Protein AF-A0A7C4UPN4-F1 (afdb_monomer)

Solvent-accessible surface area (backbone atoms only — not comparable to full-atom values): 6567 Å² total; per-residue (Å²): 131,56,75,66,59,54,50,53,56,52,52,52,53,50,51,54,52,50,52,52,51,52,50,51,55,51,48,71,75,67,68,79,83,62,76,71,56,51,55,42,49,48,18,38,51,30,34,71,74,70,61,38,79,21,65,47,81,93,46,97,47,81,75,67,90,52,65,70,61,49,60,62,45,39,68,56,36,69,73,64,76,40,77,76,59,47,58,5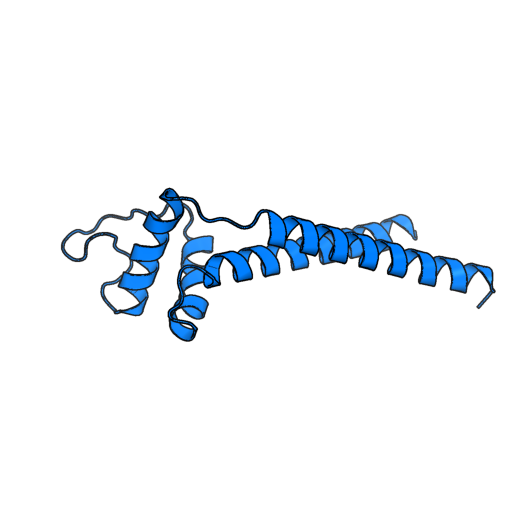5,53,50,52,51,51,53,52,50,52,51,50,51,52,50,52,53,51,50,55,54,67,74,72,111

Sequence (112 aa):
MSSDGMKIIILRWMVIFGVVIFFAVLFLRTAWLCDDAYITFRVVDNFVNGYGLRWNVAERVQAYTHPLWMFLHIPFYALTNEMFLTPIFISFGVSMITIILVLLFVAENTSQ

pLDDT: mean 93.95, std 6.65, range [55.94, 98.06]

Foldseek 3Di:
DDPVVVVVVVVLVVVLVVVLVVVVVVLVVPDDDDPLVVQLVCLLVCVLVPLHRDSDSVDDDHRDPDVVLSVVQNVVCNVPVDSGVSSSVVVSVVVSVVSSVVSVVVVVVVVD

Structure (mmCIF, N/CA/C/O backbone):
data_AF-A0A7C4UPN4-F1
#
_entry.id   AF-A0A7C4UPN4-F1
#
loop_
_atom_site.group_PDB
_atom_site.id
_atom_site.type_symbol
_atom_site.label_atom_id
_atom_site.label_alt_id
_atom_site.label_comp_id
_atom_site.label_asym_id
_atom_site.label_entity_id
_atom_site.label_seq_id
_atom_site.pdbx_PDB_ins_code
_atom_site.Cartn_x
_atom_site.Cartn_y
_atom_site.Cartn_z
_atom_site.occupancy
_atom_site.B_iso_or_equiv
_atom_site.auth_seq_id
_atom_site.auth_comp_id
_atom_site.auth_asym_id
_atom_site.auth_atom_id
_atom_site.pdbx_PDB_model_num
ATOM 1 N N . MET A 1 1 ? 22.017 14.459 -32.314 1.00 59.31 1 MET A N 1
ATOM 2 C CA . MET A 1 1 ? 21.553 13.133 -31.852 1.00 59.31 1 MET A CA 1
ATOM 3 C C . MET A 1 1 ? 21.312 12.286 -33.093 1.00 59.31 1 MET A C 1
ATOM 5 O O . MET A 1 1 ? 20.613 12.770 -33.976 1.00 59.31 1 MET A O 1
ATOM 9 N N . SER A 1 2 ? 21.960 11.123 -33.244 1.00 79.25 2 SER A N 1
ATOM 10 C CA . SER A 1 2 ? 21.749 10.291 -34.441 1.00 79.25 2 SER A CA 1
ATOM 11 C C . SER A 1 2 ? 20.294 9.806 -34.491 1.00 79.25 2 SER A C 1
ATOM 13 O O . SER A 1 2 ? 19.648 9.675 -33.447 1.00 79.25 2 SER A O 1
ATOM 15 N N . SER A 1 3 ? 19.773 9.543 -35.695 1.00 82.38 3 SER A N 1
ATOM 16 C CA . SER A 1 3 ? 18.425 8.979 -35.885 1.00 82.38 3 SER A CA 1
ATOM 17 C C . SER A 1 3 ? 18.207 7.728 -35.022 1.00 82.38 3 SER A C 1
ATOM 19 O O . SER A 1 3 ? 17.124 7.528 -34.477 1.00 82.38 3 SER A O 1
ATOM 21 N N . ASP A 1 4 ? 19.258 6.935 -34.820 1.00 83.19 4 ASP A N 1
ATOM 22 C CA . ASP A 1 4 ? 19.191 5.685 -34.066 1.00 83.19 4 ASP A CA 1
ATOM 23 C C . ASP A 1 4 ? 19.122 5.905 -32.551 1.00 83.19 4 ASP A C 1
ATOM 25 O O . ASP A 1 4 ? 18.364 5.217 -31.870 1.00 83.19 4 ASP A O 1
ATOM 29 N N . GLY A 1 5 ? 19.790 6.937 -32.024 1.00 85.12 5 GLY A N 1
ATOM 30 C CA . GLY A 1 5 ? 19.643 7.323 -30.617 1.00 85.12 5 GLY A CA 1
ATOM 31 C C . GLY A 1 5 ? 18.220 7.779 -30.278 1.00 85.12 5 GLY A C 1
ATOM 32 O O . GLY A 1 5 ? 17.696 7.450 -29.215 1.00 85.12 5 GLY A O 1
ATOM 33 N N . MET A 1 6 ? 17.558 8.491 -31.197 1.00 88.06 6 MET A N 1
ATOM 34 C CA . MET A 1 6 ? 16.161 8.909 -31.014 1.00 88.06 6 MET A CA 1
ATOM 35 C C . MET A 1 6 ? 15.210 7.701 -30.993 1.00 88.06 6 MET A C 1
ATOM 37 O O . MET A 1 6 ? 14.327 7.628 -30.139 1.00 88.06 6 MET A O 1
ATOM 41 N N . LYS A 1 7 ? 15.418 6.720 -31.882 1.00 89.25 7 LYS A N 1
ATOM 42 C CA . LYS A 1 7 ? 14.609 5.489 -31.930 1.00 89.25 7 LYS A CA 1
ATOM 43 C C . LYS A 1 7 ? 14.701 4.683 -30.632 1.00 89.25 7 LYS A C 1
ATOM 45 O O . LYS A 1 7 ? 13.677 4.203 -30.157 1.00 89.25 7 LYS A O 1
ATOM 50 N N . ILE A 1 8 ? 15.893 4.571 -30.040 1.00 88.31 8 ILE A N 1
ATOM 51 C CA . ILE A 1 8 ? 16.104 3.833 -28.783 1.00 88.31 8 ILE A CA 1
ATOM 52 C C . ILE A 1 8 ? 15.330 4.477 -27.626 1.00 88.31 8 ILE A C 1
ATOM 54 O O . ILE A 1 8 ? 14.660 3.776 -26.868 1.00 88.31 8 ILE A O 1
ATOM 58 N N . ILE A 1 9 ? 15.362 5.810 -27.506 1.00 90.62 9 ILE A N 1
ATOM 59 C CA . ILE A 1 9 ? 14.618 6.517 -26.452 1.00 90.62 9 ILE A CA 1
ATOM 60 C C . ILE A 1 9 ? 13.108 6.331 -26.624 1.00 90.62 9 ILE A C 1
ATOM 62 O O . ILE A 1 9 ? 12.415 6.049 -25.646 1.00 90.62 9 ILE A O 1
ATOM 66 N N . ILE A 1 10 ? 12.599 6.454 -27.851 1.00 92.19 10 ILE A N 1
ATOM 67 C CA . ILE A 1 10 ? 11.172 6.264 -28.140 1.00 92.19 10 ILE A CA 1
ATOM 68 C C . ILE A 1 10 ? 10.745 4.834 -27.791 1.00 92.19 10 ILE A C 1
ATOM 70 O O . ILE A 1 10 ? 9.776 4.650 -27.055 1.00 92.19 10 ILE A O 1
ATOM 74 N N . LEU A 1 11 ? 11.498 3.830 -28.248 1.00 92.19 11 LEU A N 1
ATOM 75 C CA . LEU A 1 11 ? 11.207 2.423 -27.973 1.00 92.19 11 LEU A CA 1
ATOM 76 C C . LEU A 1 11 ? 11.168 2.135 -26.466 1.00 92.19 11 LEU A C 1
ATOM 78 O O . LEU A 1 11 ? 10.260 1.457 -25.989 1.00 92.19 11 LEU A O 1
ATOM 82 N N . ARG A 1 12 ? 12.108 2.699 -25.700 1.00 91.88 12 ARG A N 1
ATOM 83 C CA . ARG A 1 12 ? 12.163 2.553 -24.241 1.00 91.88 12 ARG A CA 1
ATOM 84 C C . ARG A 1 12 ? 10.883 3.043 -23.566 1.00 91.88 12 ARG A C 1
ATOM 86 O O . ARG A 1 12 ? 10.292 2.321 -22.767 1.00 91.88 12 ARG A O 1
ATOM 93 N N . TRP A 1 13 ? 10.434 4.250 -23.902 1.00 94.00 13 TRP A N 1
ATOM 94 C CA . TRP A 1 13 ? 9.207 4.808 -23.332 1.00 94.00 13 TRP A CA 1
ATOM 95 C C . TRP A 1 13 ? 7.954 4.056 -23.782 1.00 94.00 13 TRP A C 1
ATOM 97 O O . TRP A 1 13 ? 7.041 3.882 -22.978 1.00 94.00 13 TRP A O 1
ATOM 107 N N . MET A 1 14 ? 7.928 3.543 -25.017 1.00 95.62 14 MET A N 1
ATOM 108 C CA . MET A 1 14 ? 6.837 2.686 -25.489 1.00 95.62 14 MET A CA 1
ATOM 109 C C . MET A 1 14 ? 6.718 1.401 -24.664 1.00 95.62 14 MET A C 1
AT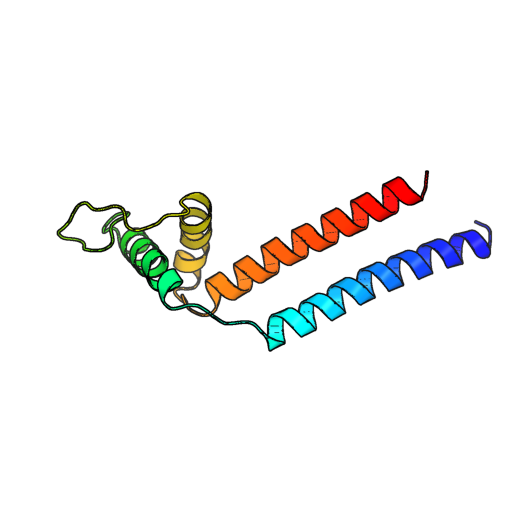OM 111 O O . MET A 1 14 ? 5.608 1.022 -24.297 1.00 95.62 14 MET A O 1
ATOM 115 N N . VAL A 1 15 ? 7.839 0.752 -24.331 1.00 94.19 15 VAL A N 1
ATOM 116 C CA . VAL A 1 15 ? 7.837 -0.457 -23.492 1.00 94.19 15 VAL A CA 1
ATOM 117 C C . VAL A 1 15 ? 7.347 -0.142 -22.080 1.00 94.19 15 VAL A C 1
ATOM 119 O O . VAL A 1 15 ? 6.452 -0.827 -21.588 1.00 94.19 15 VAL A O 1
ATOM 122 N N . ILE A 1 16 ? 7.873 0.914 -21.449 1.00 94.50 16 ILE A N 1
ATOM 123 C CA . ILE A 1 16 ? 7.448 1.329 -20.100 1.00 94.50 16 ILE A CA 1
ATOM 124 C C . ILE A 1 16 ? 5.940 1.596 -20.076 1.00 94.50 16 ILE A C 1
ATOM 126 O O . ILE A 1 16 ? 5.222 1.064 -19.230 1.00 94.50 16 ILE A O 1
ATOM 130 N N . PHE A 1 17 ? 5.449 2.377 -21.038 1.00 96.38 17 PHE A N 1
ATOM 131 C CA . PHE A 1 17 ? 4.032 2.701 -21.151 1.00 96.38 17 PHE A CA 1
ATOM 132 C C . PHE A 1 17 ? 3.169 1.456 -21.390 1.00 96.38 17 PHE A C 1
ATOM 134 O O . PHE A 1 17 ? 2.128 1.295 -20.753 1.00 96.38 17 PHE A O 1
ATOM 141 N N . GLY A 1 18 ? 3.625 0.544 -22.254 1.00 97.31 18 GLY A N 1
ATOM 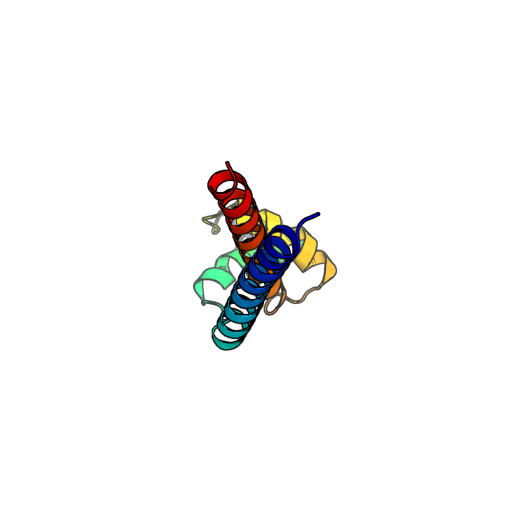142 C CA . GLY A 1 18 ? 2.949 -0.723 -22.521 1.00 97.31 18 GLY A CA 1
ATOM 143 C C . GLY A 1 18 ? 2.801 -1.590 -21.269 1.00 97.31 18 GLY A C 1
ATOM 144 O O . GLY A 1 18 ? 1.707 -2.079 -20.995 1.00 97.31 18 GLY A O 1
ATOM 145 N N . VAL A 1 19 ? 3.865 -1.729 -20.470 1.00 96.69 19 VAL A N 1
ATOM 146 C CA . VAL A 1 19 ? 3.835 -2.494 -19.210 1.00 96.69 19 VAL A CA 1
ATOM 147 C C . VAL A 1 19 ? 2.896 -1.849 -18.188 1.00 96.69 19 VAL A C 1
ATOM 149 O O . VAL A 1 19 ? 2.106 -2.553 -17.561 1.00 96.69 19 VAL A O 1
ATOM 152 N N . VAL A 1 20 ? 2.935 -0.520 -18.049 1.00 96.44 20 VAL A N 1
ATOM 153 C CA . VAL A 1 20 ? 2.062 0.226 -17.126 1.00 96.44 20 VAL A CA 1
ATOM 154 C C . VAL A 1 20 ? 0.585 0.043 -17.478 1.00 96.44 20 VAL A C 1
ATOM 156 O O . VAL A 1 20 ? -0.217 -0.278 -16.600 1.00 96.44 20 VAL A O 1
ATOM 159 N N . ILE A 1 21 ? 0.218 0.195 -18.755 1.00 97.69 21 ILE A N 1
ATOM 160 C CA . ILE A 1 21 ? -1.163 -0.026 -19.206 1.00 97.69 21 ILE A CA 1
ATOM 161 C C . ILE A 1 21 ? -1.580 -1.471 -18.970 1.00 97.69 21 ILE A C 1
ATOM 163 O O . ILE A 1 21 ? -2.669 -1.719 -18.454 1.00 97.69 21 ILE A O 1
ATOM 167 N N . PHE A 1 22 ? -0.726 -2.424 -19.343 1.00 97.88 22 PHE A N 1
ATOM 168 C CA . PHE A 1 22 ? -1.025 -3.839 -19.184 1.00 97.88 22 PHE A CA 1
ATOM 169 C C . PHE A 1 22 ? -1.295 -4.193 -17.718 1.00 97.88 22 PHE A C 1
ATOM 171 O O . PHE A 1 22 ? -2.324 -4.797 -17.414 1.00 97.88 22 PHE A O 1
ATOM 178 N N . PHE A 1 23 ? -0.431 -3.743 -16.802 1.00 97.69 23 PHE A N 1
ATOM 179 C CA . PHE A 1 23 ? -0.645 -3.911 -15.368 1.00 97.69 23 PHE A CA 1
ATOM 180 C C . PHE A 1 23 ? -1.951 -3.257 -14.905 1.00 97.69 23 PHE A C 1
ATOM 182 O O . PHE A 1 23 ? -2.721 -3.891 -14.186 1.00 97.69 23 PHE A O 1
ATOM 189 N N . ALA A 1 24 ? -2.237 -2.025 -15.337 1.00 97.38 24 ALA A N 1
ATOM 190 C CA . ALA A 1 24 ? -3.445 -1.323 -14.921 1.00 97.38 24 ALA A CA 1
ATOM 191 C C . ALA A 1 24 ? -4.727 -2.050 -15.344 1.00 97.38 24 ALA A C 1
ATOM 193 O O . ALA A 1 24 ? -5.642 -2.211 -14.536 1.00 97.38 24 ALA A O 1
ATOM 194 N N . VAL A 1 25 ? -4.776 -2.539 -16.585 1.00 98.06 25 VAL A N 1
ATOM 195 C CA . VAL A 1 25 ? -5.912 -3.317 -17.092 1.00 98.06 25 VAL A CA 1
ATOM 196 C C . VAL A 1 25 ? -6.073 -4.618 -16.311 1.00 98.06 25 VAL A C 1
ATOM 198 O O . VAL A 1 25 ? -7.190 -4.944 -15.912 1.00 98.06 25 VAL A O 1
ATOM 201 N N . LEU A 1 26 ? -4.981 -5.350 -16.069 1.00 98.00 26 LEU A N 1
ATOM 202 C CA . LEU A 1 26 ? -5.031 -6.587 -15.290 1.00 98.00 26 LEU A CA 1
ATOM 203 C C . LEU A 1 26 ? -5.538 -6.334 -13.872 1.00 98.00 26 LEU A C 1
ATOM 205 O O . LEU A 1 26 ? -6.511 -6.961 -13.462 1.00 98.00 26 LEU A O 1
ATOM 209 N N . PHE A 1 27 ? -4.934 -5.378 -13.164 1.00 97.81 27 PHE A N 1
ATOM 210 C CA . PHE A 1 27 ? -5.299 -5.045 -11.793 1.00 97.81 27 PHE A CA 1
ATOM 211 C C . PHE A 1 27 ? -6.785 -4.698 -11.680 1.00 97.81 27 PHE A C 1
ATOM 213 O O . PHE A 1 27 ? -7.488 -5.277 -10.859 1.00 97.81 27 PHE A O 1
ATOM 220 N N . LEU A 1 28 ? -7.290 -3.802 -12.536 1.00 95.19 28 LEU A N 1
ATOM 221 C CA . LEU A 1 28 ? -8.694 -3.379 -12.503 1.00 95.19 28 LEU A CA 1
ATOM 222 C C . LEU A 1 28 ? -9.670 -4.528 -12.788 1.00 95.19 28 LEU A C 1
ATOM 224 O O . LEU A 1 28 ? -10.787 -4.524 -12.280 1.00 95.19 28 LEU A O 1
ATOM 228 N N . ARG A 1 29 ? -9.265 -5.518 -13.591 1.00 97.19 29 ARG A N 1
ATOM 229 C CA . ARG A 1 29 ? -10.095 -6.685 -13.922 1.00 97.19 29 ARG A CA 1
ATOM 230 C C . ARG A 1 29 ? -10.106 -7.749 -12.831 1.00 97.19 29 ARG A C 1
ATOM 232 O O . ARG A 1 29 ? -11.028 -8.559 -12.815 1.00 97.19 29 ARG A O 1
ATOM 239 N N . THR A 1 30 ? -9.103 -7.761 -11.959 1.00 96.56 30 THR A N 1
ATOM 240 C CA . THR A 1 30 ? -8.934 -8.778 -10.913 1.00 96.56 30 THR A CA 1
ATOM 241 C C . THR A 1 30 ? -8.971 -8.198 -9.504 1.00 96.56 30 THR A C 1
ATOM 243 O O . THR A 1 30 ? -8.663 -8.911 -8.554 1.00 96.56 30 THR A O 1
ATOM 246 N N . ALA A 1 31 ? -9.298 -6.914 -9.347 1.00 95.94 31 ALA A N 1
ATOM 247 C CA . ALA A 1 31 ? -9.367 -6.264 -8.047 1.00 95.94 31 ALA A CA 1
ATOM 248 C C . ALA A 1 31 ? -10.515 -6.852 -7.218 1.00 95.94 31 ALA A C 1
ATOM 250 O O . ALA A 1 31 ? -11.669 -6.865 -7.645 1.00 95.94 31 ALA A O 1
ATOM 251 N N . TRP A 1 32 ? -10.187 -7.323 -6.020 1.00 95.69 32 TRP A N 1
ATOM 252 C CA . TRP A 1 32 ? -11.143 -7.834 -5.046 1.00 95.69 32 TRP A CA 1
ATOM 253 C C . TRP A 1 32 ? -10.587 -7.640 -3.632 1.00 95.69 32 TRP A C 1
ATOM 255 O O . TRP A 1 32 ? -9.403 -7.345 -3.456 1.00 95.69 32 TRP A O 1
ATOM 265 N N . LEU A 1 33 ? -11.447 -7.800 -2.629 1.00 96.12 33 LEU A N 1
ATOM 266 C CA . LEU A 1 33 ? -11.075 -7.758 -1.219 1.00 96.12 33 LEU A CA 1
ATOM 267 C C . LEU A 1 33 ? -11.435 -9.080 -0.556 1.00 96.12 33 LEU A C 1
ATOM 269 O O . LEU A 1 33 ? -12.532 -9.594 -0.763 1.00 96.12 33 LEU A O 1
ATOM 273 N N . CYS A 1 34 ? -10.514 -9.606 0.246 1.00 94.00 34 CYS A N 1
ATOM 274 C CA . CYS A 1 34 ? -10.757 -10.794 1.048 1.00 94.00 34 CYS A CA 1
ATOM 275 C C . CYS A 1 34 ? -11.457 -10.454 2.367 1.00 94.00 34 CYS A C 1
ATOM 277 O O . CYS A 1 34 ? -11.290 -9.361 2.911 1.00 94.00 34 CYS A O 1
ATOM 279 N N . ASP A 1 35 ? -12.182 -11.427 2.919 1.00 95.62 35 ASP A N 1
ATOM 280 C CA . ASP A 1 35 ? -12.888 -11.275 4.196 1.00 95.62 35 ASP A CA 1
ATOM 281 C C . ASP A 1 35 ? -11.930 -10.970 5.359 1.00 95.62 35 ASP A C 1
ATOM 283 O O . ASP A 1 35 ? -12.244 -10.165 6.232 1.00 95.62 35 ASP A O 1
ATOM 287 N N . ASP A 1 36 ? -10.724 -11.547 5.345 1.00 94.94 36 ASP A N 1
ATOM 288 C CA . ASP A 1 36 ? -9.695 -11.308 6.367 1.00 94.94 36 ASP A CA 1
ATOM 289 C C . ASP A 1 36 ? -9.258 -9.831 6.431 1.00 94.94 36 ASP A C 1
ATOM 291 O O . ASP A 1 36 ? -9.023 -9.287 7.511 1.00 94.94 36 ASP A O 1
ATOM 295 N N . ALA A 1 37 ? -9.256 -9.121 5.295 1.00 95.12 37 ALA A N 1
ATOM 296 C CA . ALA A 1 37 ? -8.920 -7.697 5.263 1.00 95.12 37 ALA A CA 1
ATOM 297 C C . ALA A 1 37 ? -9.895 -6.857 6.106 1.00 95.12 37 ALA A C 1
ATOM 299 O O . ALA A 1 37 ? -9.487 -5.871 6.733 1.00 95.12 37 ALA A O 1
ATOM 300 N N . TYR A 1 38 ? -11.159 -7.288 6.212 1.00 95.75 38 TYR A N 1
ATOM 301 C CA . TYR A 1 38 ? -12.155 -6.610 7.037 1.00 95.75 38 TYR A CA 1
ATOM 302 C C . TYR A 1 38 ? -11.814 -6.637 8.526 1.00 95.75 38 TYR A C 1
ATOM 304 O O . TYR A 1 38 ? -12.253 -5.736 9.248 1.00 95.75 38 TYR A O 1
ATOM 312 N N . ILE A 1 39 ? -10.967 -7.577 8.976 1.00 96.50 39 ILE A N 1
ATOM 313 C CA . ILE A 1 39 ? -10.433 -7.571 10.342 1.00 96.50 39 ILE A CA 1
ATOM 314 C C . ILE A 1 39 ? -9.678 -6.265 10.611 1.00 96.50 39 ILE A C 1
ATOM 316 O O . ILE A 1 39 ? -9.891 -5.564 11.600 1.00 96.50 39 ILE A O 1
ATOM 320 N N . THR A 1 40 ? -8.807 -5.887 9.685 1.00 96.75 40 THR A N 1
ATOM 321 C CA . THR A 1 40 ? -8.020 -4.662 9.829 1.00 96.75 40 THR A CA 1
ATOM 322 C C . THR A 1 40 ? -8.864 -3.422 9.581 1.00 96.75 40 THR A C 1
ATOM 324 O O . THR A 1 40 ? -8.713 -2.428 10.288 1.00 96.75 40 THR A O 1
ATOM 327 N N . PHE A 1 41 ? -9.797 -3.482 8.636 1.00 96.88 41 PHE A N 1
ATOM 328 C CA . PHE A 1 41 ? -10.662 -2.355 8.308 1.00 96.88 41 PHE A CA 1
ATOM 329 C C . PHE A 1 41 ? -11.519 -1.894 9.480 1.00 96.88 41 PHE A C 1
ATOM 331 O O . PHE A 1 41 ? -11.579 -0.699 9.749 1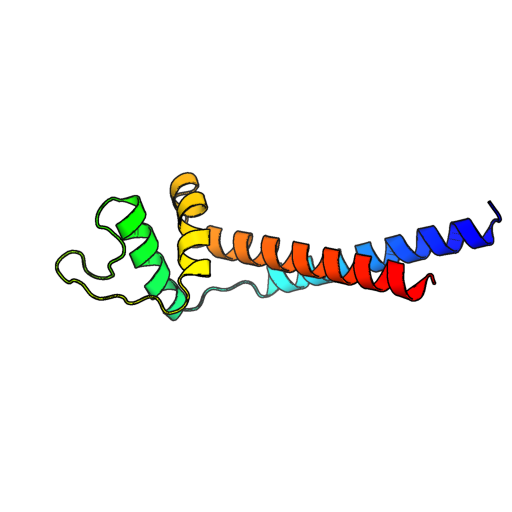.00 96.88 41 PHE A O 1
ATOM 338 N N . ARG A 1 42 ? -12.106 -2.808 10.256 1.00 96.56 42 ARG A N 1
ATOM 339 C CA . ARG A 1 42 ? -12.832 -2.408 11.471 1.00 96.56 42 ARG A CA 1
ATOM 340 C C . ARG A 1 42 ? -11.916 -1.752 12.502 1.00 96.56 42 ARG A C 1
ATOM 342 O O . ARG A 1 42 ? -12.348 -0.849 13.205 1.00 96.56 42 ARG A O 1
ATOM 349 N N . VAL A 1 43 ? -10.659 -2.194 12.620 1.00 97.56 43 VAL A N 1
ATOM 350 C CA . VAL A 1 43 ? -9.698 -1.544 13.526 1.00 97.56 43 VAL A CA 1
ATOM 351 C C . VAL A 1 43 ? -9.384 -0.126 13.048 1.00 97.56 43 VAL A C 1
ATOM 353 O O . VAL A 1 43 ? -9.324 0.788 13.868 1.00 97.56 43 VAL A O 1
ATOM 356 N N . VAL A 1 44 ? -9.217 0.064 11.737 1.00 97.81 44 VAL A N 1
ATOM 357 C CA . VAL A 1 44 ? -9.036 1.388 11.124 1.00 97.81 44 VAL A CA 1
ATOM 358 C C . VAL A 1 44 ? -10.259 2.270 11.379 1.00 97.81 44 VAL A C 1
ATOM 360 O O . VAL A 1 44 ? -10.101 3.407 11.814 1.00 97.81 44 VAL A O 1
ATOM 363 N N . ASP A 1 45 ? -11.466 1.738 11.192 1.00 97.38 45 ASP A N 1
ATOM 364 C CA . ASP A 1 45 ? -12.719 2.448 11.451 1.00 97.38 45 ASP A CA 1
ATOM 365 C C . ASP A 1 45 ? -12.869 2.846 12.924 1.00 97.38 45 ASP A C 1
ATOM 367 O O . ASP A 1 45 ? -13.117 4.010 13.243 1.00 97.38 45 ASP A O 1
ATOM 371 N N . ASN A 1 46 ? -12.599 1.918 13.842 1.00 97.12 46 ASN A N 1
ATOM 372 C CA . ASN A 1 46 ? -12.597 2.200 15.272 1.00 97.12 46 ASN A CA 1
ATOM 373 C C . ASN A 1 46 ? -11.578 3.283 15.640 1.00 97.12 46 ASN A C 1
ATOM 375 O O . ASN A 1 46 ? -11.863 4.143 16.473 1.00 97.12 46 ASN A O 1
ATOM 379 N N . PHE A 1 47 ? -10.393 3.260 15.029 1.00 97.50 47 PHE A N 1
ATOM 380 C CA . PHE A 1 47 ? -9.372 4.268 15.275 1.00 97.50 47 PHE A CA 1
ATOM 381 C C . PHE A 1 47 ? -9.805 5.651 14.791 1.00 97.50 47 PHE A C 1
ATOM 383 O O . PHE A 1 47 ? -9.700 6.610 15.554 1.00 97.50 47 PHE A O 1
ATOM 390 N N . VAL A 1 48 ? -10.330 5.747 13.566 1.00 97.81 48 VAL A N 1
ATOM 391 C CA . VAL A 1 48 ? -10.813 7.008 12.982 1.00 97.81 48 VAL A CA 1
ATOM 392 C C . VAL A 1 48 ? -11.969 7.599 13.796 1.00 97.81 48 VAL A C 1
ATOM 394 O O . VAL A 1 48 ? -12.007 8.810 13.997 1.00 97.81 48 VAL A O 1
ATOM 397 N N . ASN A 1 49 ? -12.842 6.761 14.363 1.00 96.75 49 ASN A N 1
ATOM 398 C CA . ASN A 1 49 ? -13.938 7.187 15.242 1.00 96.75 49 ASN A CA 1
ATOM 399 C C . ASN A 1 49 ? -13.527 7.412 16.717 1.00 96.75 49 ASN A C 1
ATOM 401 O O . ASN A 1 49 ? -14.374 7.698 17.562 1.00 96.75 49 ASN A O 1
ATOM 405 N N . GLY A 1 50 ? -12.238 7.294 17.059 1.00 96.38 50 GLY A N 1
ATOM 406 C CA . GLY A 1 50 ? -11.722 7.607 18.398 1.00 96.38 50 GLY A CA 1
ATOM 407 C C . GLY A 1 50 ? -11.808 6.477 19.433 1.00 96.38 50 GLY A C 1
ATOM 408 O O . GLY A 1 50 ? -11.490 6.689 20.603 1.00 96.38 50 GLY A O 1
ATOM 409 N N . TYR A 1 51 ? -12.166 5.255 19.033 1.00 96.38 51 TYR A N 1
ATOM 410 C CA . TYR A 1 51 ? -12.200 4.076 19.914 1.00 96.38 51 TYR A CA 1
ATOM 411 C C . TYR A 1 51 ? -10.827 3.399 20.095 1.00 96.38 51 TYR A C 1
ATOM 413 O O . TYR A 1 51 ? -10.663 2.494 20.923 1.00 96.38 51 TYR A O 1
ATOM 421 N N . GLY A 1 52 ? -9.818 3.869 19.357 1.00 95.44 52 GLY A N 1
ATOM 422 C CA . GLY A 1 52 ? -8.446 3.366 19.380 1.00 95.44 52 GLY A CA 1
ATOM 423 C C . GLY A 1 52 ? -8.229 2.138 18.489 1.00 95.44 52 GLY A C 1
ATOM 424 O O . GLY A 1 52 ? -9.138 1.654 17.823 1.00 95.44 52 GLY A O 1
ATOM 425 N N . LEU A 1 53 ? -6.994 1.624 18.480 1.00 96.12 53 LEU A N 1
ATOM 426 C CA . LEU A 1 53 ? -6.563 0.495 17.640 1.00 96.12 53 LEU A CA 1
ATOM 427 C C . LEU A 1 53 ? -7.046 -0.859 18.192 1.00 96.12 53 LEU A C 1
ATOM 429 O O . LEU A 1 53 ? -6.243 -1.686 18.624 1.00 96.12 53 LEU A O 1
ATOM 433 N N . ARG A 1 54 ? -8.364 -1.069 18.232 1.00 95.00 54 ARG A N 1
ATOM 434 C CA . ARG A 1 54 ? -9.005 -2.271 18.788 1.00 95.00 54 ARG A CA 1
ATOM 435 C C . ARG A 1 54 ? -10.042 -2.822 17.823 1.00 95.00 54 ARG A C 1
ATOM 437 O O . ARG A 1 54 ? -10.647 -2.070 17.068 1.00 95.00 54 ARG A O 1
ATOM 444 N N . TRP A 1 55 ? -10.273 -4.130 17.875 1.00 93.56 55 TRP A N 1
ATOM 445 C CA . TRP A 1 55 ? -11.343 -4.779 17.108 1.00 93.56 55 TRP A CA 1
ATOM 446 C C . TRP A 1 55 ? -12.719 -4.610 17.774 1.00 93.56 55 TRP A C 1
ATOM 448 O O . TRP A 1 55 ? -13.678 -4.143 17.152 1.00 93.56 55 TRP A O 1
ATOM 458 N N . ASN A 1 56 ? -12.791 -4.936 19.067 1.00 94.94 56 ASN A N 1
ATOM 459 C CA . ASN A 1 56 ? -13.949 -4.711 19.928 1.00 94.94 56 ASN A CA 1
ATOM 460 C C . ASN A 1 56 ? -13.638 -3.562 20.891 1.00 94.94 56 ASN A C 1
ATOM 462 O O . ASN A 1 56 ? -12.629 -3.600 21.584 1.00 94.94 56 ASN A O 1
ATOM 466 N N . VAL A 1 57 ? -14.501 -2.548 20.980 1.00 93.38 57 VAL A N 1
ATOM 467 C CA . VAL A 1 57 ? -14.241 -1.344 21.800 1.00 93.38 57 VAL A CA 1
ATOM 468 C C . VAL A 1 57 ? -14.064 -1.677 23.290 1.00 93.38 57 VAL A C 1
ATOM 470 O O . VAL A 1 57 ? -13.212 -1.091 23.968 1.00 93.38 57 VAL A O 1
ATOM 473 N N . ALA A 1 58 ? -14.832 -2.654 23.780 1.00 94.81 58 ALA A N 1
ATO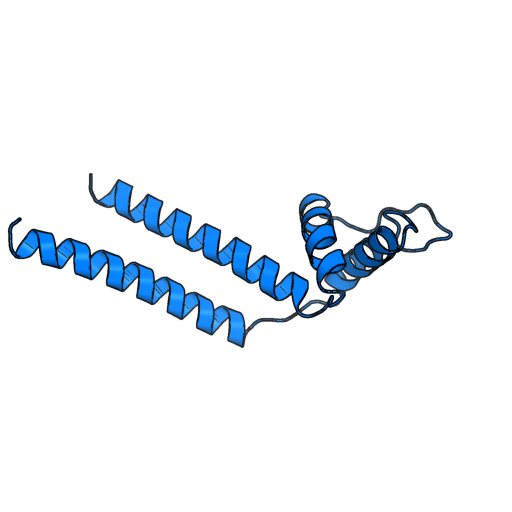M 474 C CA . ALA A 1 58 ? -14.794 -3.127 25.162 1.00 94.81 58 ALA A CA 1
ATOM 475 C C . ALA A 1 58 ? -13.547 -3.969 25.496 1.00 94.81 58 ALA A C 1
ATOM 477 O O . ALA A 1 58 ? -13.187 -4.085 26.666 1.00 94.81 58 ALA A O 1
ATOM 478 N N . GLU A 1 59 ? -12.863 -4.529 24.494 1.00 92.88 59 GLU A N 1
ATOM 479 C CA . GLU A 1 59 ? -11.754 -5.467 24.685 1.00 92.88 59 GLU A CA 1
ATOM 480 C C . GLU A 1 59 ? -10.439 -4.875 24.173 1.00 92.88 59 GLU A C 1
ATOM 482 O O . GLU A 1 59 ? -10.365 -4.232 23.128 1.00 92.88 59 GLU A O 1
ATOM 487 N N . ARG A 1 60 ? -9.346 -5.102 24.902 1.00 86.75 60 ARG A N 1
ATOM 488 C CA . ARG A 1 60 ? -8.015 -4.618 24.510 1.00 86.75 60 ARG A CA 1
ATOM 489 C C . ARG A 1 60 ? -7.229 -5.734 23.835 1.00 86.75 60 ARG A C 1
ATOM 491 O O . ARG A 1 60 ? -6.324 -6.302 24.436 1.00 86.75 60 ARG A O 1
ATOM 498 N N . VAL A 1 61 ? -7.597 -6.036 22.592 1.00 91.44 61 VAL A N 1
ATOM 499 C CA . VAL A 1 61 ? -6.946 -7.064 21.766 1.00 91.44 61 VAL A CA 1
ATOM 500 C C . VAL A 1 61 ? -6.509 -6.466 20.430 1.00 91.44 61 VAL A C 1
ATOM 502 O O . VAL A 1 61 ? -7.291 -5.801 19.744 1.00 91.44 61 VAL A O 1
ATOM 505 N N . GLN A 1 62 ? -5.252 -6.717 20.064 1.00 92.06 62 GLN A N 1
ATOM 506 C CA . GLN A 1 62 ? -4.707 -6.388 18.752 1.00 92.06 62 GLN A CA 1
ATOM 507 C C . GLN A 1 62 ? -5.084 -7.493 17.759 1.00 92.06 62 GLN A C 1
ATOM 509 O O . GLN A 1 62 ? -4.617 -8.619 17.895 1.00 92.06 62 GLN A O 1
ATOM 514 N N . ALA A 1 63 ? -5.907 -7.162 16.764 1.00 94.00 63 ALA A N 1
ATOM 515 C CA . ALA A 1 63 ? -6.359 -8.117 15.745 1.00 94.00 63 ALA A CA 1
ATOM 516 C C . ALA A 1 63 ? -5.611 -8.003 14.400 1.00 94.00 63 ALA A C 1
ATOM 518 O O . ALA A 1 63 ? -5.649 -8.930 13.601 1.00 94.00 63 ALA A O 1
ATOM 519 N N . TYR A 1 64 ? -4.925 -6.886 14.133 1.00 93.88 64 TYR A N 1
ATOM 520 C CA . TYR A 1 64 ? -4.180 -6.682 12.885 1.00 93.88 64 TYR A CA 1
ATOM 521 C C . TYR A 1 64 ? -2.787 -7.325 12.938 1.00 93.88 64 TYR A C 1
ATOM 523 O O . TYR A 1 64 ? -2.077 -7.234 13.945 1.00 93.88 64 TYR A O 1
ATOM 531 N N . THR A 1 65 ? -2.370 -7.915 11.817 1.00 95.19 65 THR A N 1
ATOM 532 C CA . THR A 1 65 ? -1.082 -8.620 11.657 1.00 95.19 65 THR A CA 1
ATOM 533 C C . THR A 1 65 ? -0.036 -7.808 10.884 1.00 95.19 65 THR A C 1
ATOM 535 O O . THR A 1 65 ? 1.153 -8.104 10.944 1.00 95.19 65 THR A O 1
ATOM 538 N N . HIS A 1 66 ? -0.458 -6.739 10.207 1.00 95.38 66 HIS A N 1
ATOM 539 C CA . HIS A 1 66 ? 0.377 -5.874 9.369 1.00 95.38 66 HIS A CA 1
ATOM 540 C C . HIS A 1 66 ? 0.202 -4.387 9.755 1.00 95.38 66 HIS A C 1
ATOM 542 O O . HIS A 1 66 ? -0.598 -3.668 9.145 1.00 95.38 66 HIS A O 1
ATOM 548 N N . PRO A 1 67 ? 0.922 -3.899 10.789 1.00 96.00 67 PRO A N 1
ATOM 549 C CA . PRO A 1 67 ? 0.725 -2.555 11.333 1.00 96.00 67 PRO A CA 1
ATOM 550 C C . PRO A 1 67 ? 1.026 -1.439 10.331 1.00 96.00 67 PRO A C 1
ATOM 552 O O . PRO A 1 67 ? 0.283 -0.468 10.280 1.00 96.00 67 PRO A O 1
ATOM 555 N N . LEU A 1 68 ? 2.068 -1.574 9.503 1.00 97.44 68 LEU A N 1
ATOM 556 C CA . LEU A 1 68 ? 2.396 -0.562 8.492 1.00 97.44 68 LEU A CA 1
ATOM 557 C C . LEU A 1 68 ? 1.250 -0.371 7.488 1.00 97.44 68 LEU A C 1
ATOM 559 O O . LEU A 1 68 ? 0.885 0.757 7.176 1.00 97.44 68 LEU A O 1
ATOM 563 N N . TRP A 1 69 ? 0.658 -1.475 7.027 1.00 96.31 69 TRP A N 1
ATOM 564 C CA . TRP A 1 69 ? -0.480 -1.461 6.106 1.00 96.31 69 TRP A CA 1
ATOM 565 C C . TRP A 1 69 ? -1.727 -0.849 6.755 1.00 96.31 69 TRP A C 1
ATOM 567 O O . TRP A 1 69 ? -2.387 0.010 6.179 1.00 96.31 69 TRP A O 1
ATOM 577 N N . MET A 1 70 ? -1.996 -1.219 8.007 1.00 97.19 70 MET A N 1
ATOM 578 C CA . MET A 1 70 ? -3.086 -0.653 8.800 1.00 97.19 70 MET A CA 1
ATOM 579 C C . MET A 1 70 ? -2.925 0.866 8.995 1.00 97.19 70 MET A C 1
ATOM 581 O O . MET A 1 70 ? -3.858 1.616 8.711 1.00 97.19 70 MET A O 1
ATOM 585 N N . PHE A 1 71 ? -1.734 1.339 9.383 1.00 97.88 71 PHE A N 1
ATOM 586 C CA . PHE A 1 71 ? -1.449 2.771 9.517 1.00 97.88 71 PHE A CA 1
ATOM 587 C C . PHE A 1 71 ? -1.528 3.517 8.190 1.00 97.88 71 PHE A C 1
ATOM 589 O O . PHE A 1 71 ? -1.982 4.659 8.171 1.00 97.88 71 PHE A O 1
ATOM 596 N N . LEU A 1 72 ? -1.131 2.878 7.088 1.00 97.75 72 LEU A N 1
ATOM 597 C CA . LEU A 1 72 ? -1.268 3.459 5.761 1.00 97.75 72 LEU A CA 1
ATOM 598 C C . LEU A 1 72 ? -2.738 3.711 5.414 1.00 97.75 72 LEU A C 1
ATOM 600 O O . LEU A 1 72 ? -3.024 4.752 4.845 1.00 97.75 72 LEU A O 1
ATOM 604 N N . HIS A 1 73 ? -3.672 2.828 5.783 1.00 97.75 73 HIS A N 1
ATOM 605 C CA . HIS A 1 73 ? -5.098 3.020 5.488 1.00 97.75 73 HIS A CA 1
ATOM 606 C C . HIS A 1 73 ? -5.760 4.153 6.268 1.00 97.75 73 HIS A C 1
ATOM 608 O O . HIS A 1 73 ? -6.647 4.804 5.720 1.00 97.75 73 HIS A O 1
ATOM 614 N N . ILE A 1 74 ? -5.347 4.400 7.514 1.00 98.00 74 ILE A N 1
ATOM 615 C CA . ILE A 1 74 ? -5.987 5.376 8.412 1.00 98.00 74 ILE A CA 1
ATOM 616 C C . ILE A 1 74 ? -6.230 6.748 7.756 1.00 98.00 74 ILE A C 1
ATOM 618 O O . ILE A 1 74 ? -7.386 7.172 7.728 1.00 98.00 74 ILE A O 1
ATOM 622 N N . PRO A 1 75 ? -5.216 7.458 7.219 1.00 97.75 75 PRO A N 1
ATOM 623 C CA . PRO A 1 75 ? -5.431 8.798 6.677 1.00 97.75 75 PRO A CA 1
ATOM 624 C C . PRO A 1 75 ? -6.344 8.799 5.448 1.00 97.75 75 PRO A C 1
ATOM 626 O O . PRO A 1 75 ? -7.172 9.693 5.304 1.00 97.75 75 PRO A O 1
ATOM 629 N N . PHE A 1 76 ? -6.246 7.796 4.573 1.00 97.31 76 PHE A N 1
ATOM 630 C CA . PHE A 1 76 ? -7.096 7.733 3.382 1.00 97.31 76 PHE A CA 1
ATOM 631 C C . PHE A 1 76 ? -8.533 7.354 3.730 1.00 97.31 76 PHE A C 1
ATOM 633 O O . PHE A 1 76 ? -9.461 7.920 3.157 1.00 97.31 76 PHE A O 1
ATOM 640 N N . TYR A 1 77 ? -8.740 6.444 4.685 1.00 97.69 77 TYR A N 1
ATOM 641 C CA . TYR A 1 77 ? -10.082 6.114 5.151 1.00 97.69 77 TYR A CA 1
ATOM 642 C C . TYR A 1 77 ? -10.724 7.300 5.879 1.00 97.69 77 TYR A C 1
ATOM 644 O O . TYR A 1 77 ? -11.873 7.616 5.602 1.00 97.69 77 TYR A O 1
ATOM 652 N N . ALA A 1 78 ? -9.977 8.030 6.713 1.00 97.25 78 ALA A N 1
ATOM 653 C CA . ALA A 1 78 ? -10.484 9.233 7.380 1.00 97.25 78 ALA A CA 1
ATOM 654 C C . ALA A 1 78 ? -10.967 10.316 6.394 1.00 97.25 78 ALA A C 1
ATOM 656 O O . ALA A 1 78 ? -11.896 11.061 6.699 1.00 97.25 78 ALA A O 1
ATOM 657 N N . LEU A 1 79 ? -10.350 10.404 5.209 1.00 96.56 79 LEU A N 1
ATOM 658 C CA . LEU A 1 79 ? -10.733 11.355 4.161 1.00 96.56 79 LEU A CA 1
ATOM 659 C C . LEU A 1 79 ? -11.897 10.863 3.296 1.00 96.56 79 LEU A C 1
ATOM 661 O O . LEU A 1 79 ? -12.744 11.656 2.894 1.00 96.56 79 LEU A O 1
ATOM 665 N N . THR A 1 80 ? -11.919 9.573 2.967 1.00 95.12 80 THR A N 1
ATOM 666 C CA . THR A 1 80 ? -12.875 9.008 2.003 1.00 95.12 80 THR A CA 1
ATOM 667 C C . THR A 1 80 ? -14.141 8.468 2.659 1.00 95.12 80 THR A C 1
ATOM 669 O O . THR A 1 80 ? -15.185 8.468 2.019 1.00 95.12 80 THR A O 1
ATOM 672 N N . ASN A 1 81 ? -14.050 7.992 3.906 1.00 94.19 81 ASN A N 1
ATOM 673 C CA . ASN A 1 81 ? -15.054 7.174 4.595 1.00 94.19 81 ASN A CA 1
ATOM 674 C C . ASN A 1 81 ? -15.542 5.966 3.763 1.00 94.19 81 ASN A C 1
ATOM 676 O O . ASN A 1 81 ? -16.622 5.435 3.999 1.00 94.19 81 ASN A O 1
ATOM 680 N N . GLU A 1 82 ? -14.730 5.506 2.802 1.00 95.00 82 GLU A N 1
ATOM 681 C CA . GLU A 1 82 ? -15.085 4.460 1.839 1.00 95.00 82 GLU A CA 1
ATOM 682 C C . GLU A 1 82 ? -14.098 3.299 1.918 1.00 95.00 82 GLU A C 1
ATOM 684 O O . GLU A 1 82 ? -13.037 3.294 1.288 1.00 95.00 82 GLU A O 1
ATOM 689 N N . MET A 1 83 ? -14.440 2.286 2.710 1.00 92.44 83 MET A N 1
ATOM 690 C CA . MET A 1 83 ? -13.520 1.194 3.028 1.00 92.44 83 MET A CA 1
ATOM 691 C C . MET A 1 83 ? -13.351 0.176 1.892 1.00 92.44 83 MET A C 1
ATOM 693 O O . MET A 1 83 ? -12.355 -0.534 1.858 1.00 92.44 83 MET A O 1
ATOM 697 N N . PHE A 1 84 ? -14.289 0.092 0.946 1.00 95.00 84 PHE A N 1
ATOM 698 C CA . PHE A 1 84 ? -14.176 -0.859 -0.163 1.00 95.00 84 PHE A CA 1
ATOM 699 C C . PHE A 1 84 ? -13.167 -0.385 -1.221 1.00 95.00 84 PHE A C 1
ATOM 701 O O . PHE A 1 84 ? -12.272 -1.122 -1.627 1.00 95.00 84 PHE A O 1
ATOM 708 N N . LEU A 1 85 ? -13.270 0.872 -1.657 1.00 96.38 85 LEU A N 1
ATOM 709 C CA . LEU A 1 85 ? -12.426 1.393 -2.736 1.00 96.38 85 LEU A CA 1
ATOM 710 C C . LEU A 1 85 ? -11.051 1.866 -2.251 1.00 96.38 85 LEU A C 1
ATOM 712 O O . LEU A 1 85 ? -10.064 1.711 -2.969 1.00 96.38 85 LEU A O 1
ATOM 716 N N . THR A 1 86 ? -10.961 2.402 -1.033 1.00 96.50 86 THR A N 1
ATOM 717 C CA . THR A 1 86 ? -9.703 2.895 -0.445 1.00 96.50 86 THR A CA 1
ATOM 718 C C . THR A 1 86 ? -8.545 1.895 -0.524 1.00 96.50 86 THR A C 1
ATOM 720 O O . THR A 1 86 ? -7.500 2.246 -1.077 1.00 96.50 86 THR A O 1
ATOM 723 N N . PRO A 1 87 ? -8.674 0.650 -0.030 1.00 96.06 87 PRO A N 1
ATOM 724 C CA . PRO A 1 87 ? -7.588 -0.317 -0.087 1.00 96.06 87 PRO A CA 1
ATOM 725 C C . PRO A 1 87 ? -7.238 -0.744 -1.508 1.00 96.06 87 PRO A C 1
ATOM 727 O O . PRO A 1 87 ? -6.064 -0.963 -1.795 1.00 96.06 87 PRO A O 1
ATOM 730 N N . ILE A 1 88 ? -8.217 -0.801 -2.414 1.00 97.19 88 ILE A N 1
AT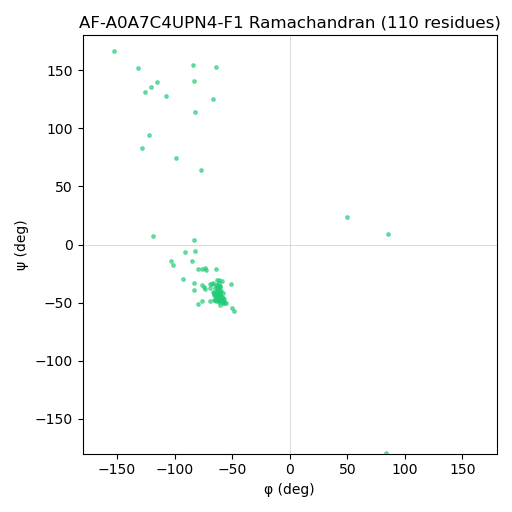OM 731 C CA . ILE A 1 88 ? -7.977 -1.107 -3.827 1.00 97.19 88 ILE A CA 1
ATOM 732 C C . ILE A 1 88 ? -7.111 -0.010 -4.462 1.00 97.19 88 ILE A C 1
ATOM 734 O O . ILE A 1 88 ? -6.110 -0.320 -5.106 1.00 97.19 88 ILE A O 1
ATOM 738 N N . PHE A 1 89 ? -7.437 1.267 -4.238 1.00 97.06 89 PHE A N 1
ATOM 739 C CA . PHE A 1 89 ? -6.661 2.385 -4.780 1.00 97.06 89 PHE A CA 1
ATOM 740 C C . PHE A 1 89 ? -5.275 2.522 -4.147 1.00 97.06 89 PHE A C 1
ATOM 742 O O . PHE A 1 89 ? -4.315 2.818 -4.858 1.00 97.06 89 PHE A O 1
ATOM 749 N N . ILE A 1 90 ? 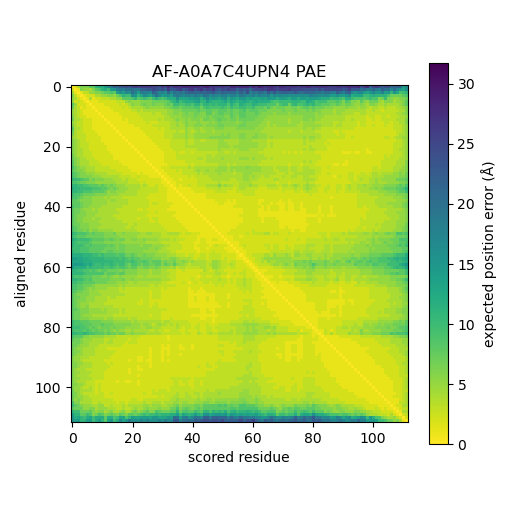-5.140 2.271 -2.842 1.00 97.19 90 ILE A N 1
ATOM 750 C CA . ILE A 1 90 ? -3.831 2.267 -2.175 1.00 97.19 90 ILE A CA 1
ATOM 751 C C . ILE A 1 90 ? -2.959 1.141 -2.734 1.00 97.19 90 ILE A C 1
ATOM 753 O O . ILE A 1 90 ? -1.821 1.401 -3.124 1.00 97.19 90 ILE A O 1
ATOM 757 N N . SER A 1 91 ? -3.490 -0.082 -2.837 1.00 97.00 91 SER A N 1
ATOM 758 C CA . SER A 1 91 ? -2.783 -1.219 -3.439 1.00 97.00 91 SER A CA 1
ATOM 759 C C . SER A 1 91 ? -2.352 -0.909 -4.869 1.00 97.00 91 SER A C 1
ATOM 761 O O . SER A 1 91 ? -1.187 -1.097 -5.213 1.00 97.00 91 SER A O 1
ATOM 763 N N . PHE A 1 92 ? -3.261 -0.359 -5.680 1.00 97.88 92 PHE A N 1
ATOM 764 C CA . PHE A 1 92 ? -2.954 0.062 -7.042 1.00 97.88 92 PHE A CA 1
ATOM 765 C C . PHE A 1 92 ? -1.808 1.076 -7.081 1.00 97.88 92 PHE A C 1
ATOM 767 O O . PHE A 1 92 ? -0.849 0.888 -7.825 1.00 97.88 92 PHE A O 1
ATOM 774 N N . GLY A 1 93 ? -1.888 2.129 -6.264 1.00 97.38 93 GLY A N 1
ATOM 775 C CA . GLY A 1 93 ? -0.887 3.190 -6.209 1.00 97.38 93 GLY A CA 1
ATOM 776 C C . GLY A 1 93 ? 0.488 2.672 -5.798 1.00 97.38 93 GLY A C 1
ATOM 777 O O . GLY A 1 93 ? 1.468 2.925 -6.496 1.00 97.38 93 GLY A O 1
ATOM 778 N N . VAL A 1 94 ? 0.565 1.897 -4.712 1.00 97.62 94 VAL A N 1
ATOM 779 C CA . VAL A 1 94 ? 1.830 1.322 -4.227 1.00 97.62 94 VAL A CA 1
ATOM 780 C C . VAL A 1 94 ? 2.430 0.379 -5.271 1.00 97.62 94 VAL A C 1
ATOM 782 O O . VAL A 1 94 ? 3.601 0.531 -5.614 1.00 97.62 94 VAL A O 1
ATOM 785 N N . SER A 1 95 ? 1.641 -0.539 -5.842 1.00 97.62 95 SER A N 1
ATOM 786 C CA . SER A 1 95 ? 2.125 -1.446 -6.891 1.00 97.62 95 SER A CA 1
ATOM 787 C C . SER A 1 95 ? 2.573 -0.703 -8.151 1.00 97.62 95 SER A C 1
ATOM 789 O O . SER A 1 95 ? 3.615 -1.034 -8.714 1.00 97.62 95 SER A O 1
ATOM 791 N N . MET A 1 96 ? 1.832 0.324 -8.578 1.00 97.56 96 MET A N 1
ATOM 792 C CA . MET A 1 96 ? 2.185 1.134 -9.744 1.00 97.56 96 MET A CA 1
ATOM 793 C C . MET A 1 96 ? 3.513 1.866 -9.533 1.00 97.56 96 MET A C 1
ATOM 795 O O . MET A 1 96 ? 4.380 1.836 -10.406 1.00 97.56 96 MET A O 1
ATOM 799 N N . ILE A 1 97 ? 3.702 2.473 -8.358 1.00 97.69 97 ILE A N 1
ATOM 800 C CA . ILE A 1 97 ? 4.962 3.123 -7.985 1.00 97.69 97 ILE A CA 1
ATOM 801 C C . ILE A 1 97 ? 6.107 2.108 -8.029 1.00 97.69 97 ILE A C 1
ATOM 803 O O . ILE A 1 97 ? 7.130 2.381 -8.652 1.00 97.69 97 ILE A O 1
ATOM 807 N N . THR A 1 98 ? 5.935 0.921 -7.438 1.00 97.44 98 THR A N 1
ATOM 808 C CA . THR A 1 98 ? 6.957 -0.134 -7.476 1.00 97.44 98 THR A CA 1
ATOM 809 C C . THR A 1 98 ? 7.314 -0.534 -8.907 1.00 97.44 98 THR A C 1
ATOM 811 O O . THR A 1 98 ? 8.496 -0.602 -9.234 1.00 97.44 98 THR A O 1
ATOM 814 N N . ILE A 1 99 ? 6.325 -0.753 -9.778 1.00 97.06 99 ILE A N 1
ATOM 815 C CA . ILE A 1 99 ? 6.558 -1.122 -11.182 1.00 97.06 99 ILE A CA 1
ATOM 816 C C . ILE A 1 99 ? 7.340 -0.029 -11.909 1.00 97.06 99 ILE A C 1
ATOM 818 O O . ILE A 1 99 ? 8.329 -0.330 -12.572 1.00 97.06 99 ILE A O 1
ATOM 822 N N . ILE A 1 100 ? 6.941 1.236 -11.761 1.00 95.94 100 ILE A N 1
ATOM 823 C CA . ILE A 1 100 ? 7.636 2.362 -12.394 1.00 95.94 100 ILE A CA 1
ATOM 824 C C . ILE A 1 100 ? 9.083 2.439 -11.902 1.00 95.94 100 ILE A C 1
ATOM 826 O O . ILE A 1 100 ? 9.993 2.530 -12.722 1.00 95.94 100 ILE A O 1
ATOM 830 N N . LEU A 1 101 ? 9.315 2.347 -10.590 1.00 96.75 101 LEU A N 1
ATOM 831 C CA . LEU A 1 101 ? 10.663 2.383 -10.018 1.00 96.75 101 LEU A CA 1
ATOM 832 C C . LEU A 1 101 ? 11.539 1.238 -10.537 1.00 96.75 101 LEU A C 1
ATOM 834 O O . LEU A 1 101 ? 12.681 1.477 -10.918 1.00 96.75 101 LEU A O 1
ATOM 838 N N . VAL A 1 102 ? 11.004 0.015 -10.613 1.00 96.50 102 VAL A N 1
ATOM 839 C CA . VAL A 1 102 ? 11.726 -1.144 -11.162 1.00 96.50 102 VAL A CA 1
ATOM 840 C C . VAL A 1 102 ? 12.041 -0.944 -12.644 1.00 96.50 102 VAL A C 1
ATOM 842 O O . VAL A 1 102 ? 13.164 -1.205 -13.065 1.00 96.50 102 VAL A O 1
ATOM 845 N N . LEU A 1 103 ? 11.090 -0.454 -13.441 1.00 95.06 103 LEU A N 1
ATOM 84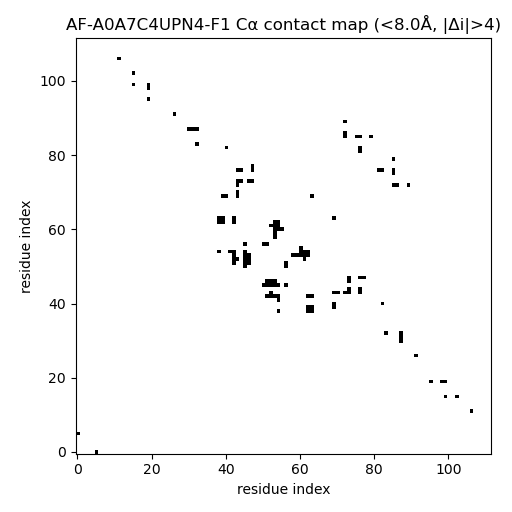6 C CA . LEU A 1 103 ? 11.304 -0.210 -14.869 1.00 95.06 103 LEU A CA 1
ATOM 847 C C . LEU A 1 103 ? 12.352 0.878 -15.117 1.00 95.06 103 LEU A C 1
ATOM 849 O O . LEU A 1 103 ? 13.197 0.710 -15.995 1.00 95.06 103 LEU A O 1
ATOM 853 N N . LEU A 1 104 ? 12.319 1.968 -14.346 1.00 93.62 104 LEU A N 1
ATOM 854 C CA . LEU A 1 104 ? 13.322 3.032 -14.421 1.00 93.62 104 LEU A CA 1
ATOM 855 C C . LEU A 1 104 ? 14.702 2.510 -14.015 1.00 93.62 104 LEU A C 1
ATOM 857 O O . LEU A 1 104 ? 15.667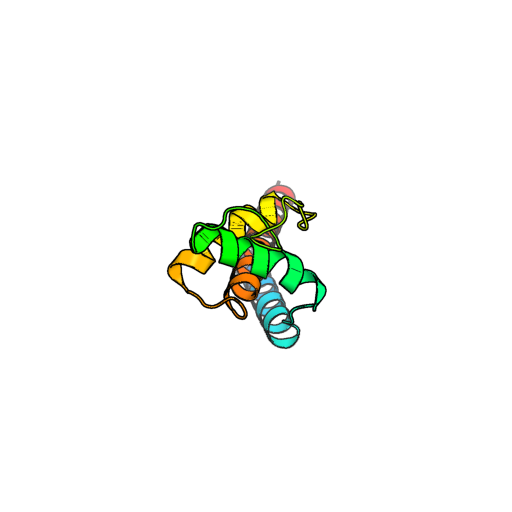 2.708 -14.749 1.00 93.62 104 LEU A O 1
ATOM 861 N N . PHE A 1 105 ? 14.775 1.758 -12.915 1.00 94.50 105 PHE A N 1
ATOM 862 C CA . PHE A 1 105 ? 16.013 1.134 -12.459 1.00 94.50 105 PHE A CA 1
ATOM 863 C C . PHE A 1 105 ? 16.607 0.196 -13.520 1.00 94.50 105 PHE A C 1
ATOM 865 O O . PHE A 1 105 ? 17.788 0.296 -13.851 1.00 94.50 105 PHE A O 1
ATOM 872 N N . VAL A 1 106 ? 15.803 -0.694 -14.108 1.00 93.44 106 VAL A N 1
ATOM 873 C CA . VAL A 1 106 ? 16.264 -1.609 -15.167 1.00 93.44 106 VAL A CA 1
ATOM 874 C C . VAL A 1 106 ? 16.706 -0.837 -16.413 1.00 93.44 106 VAL A C 1
ATOM 876 O O . VAL A 1 106 ? 17.742 -1.155 -16.998 1.00 93.44 106 VAL A O 1
ATOM 879 N N . ALA A 1 107 ? 15.951 0.188 -16.812 1.00 89.50 107 ALA A N 1
ATOM 880 C CA . ALA A 1 107 ? 16.266 1.017 -17.969 1.00 89.50 107 ALA A CA 1
ATOM 881 C C . ALA A 1 107 ? 17.608 1.750 -17.830 1.00 89.50 107 ALA A C 1
ATOM 883 O O . ALA A 1 107 ? 18.336 1.864 -18.815 1.00 89.50 107 ALA A O 1
ATOM 884 N N . GLU A 1 108 ? 17.937 2.230 -16.631 1.00 88.94 108 GLU A N 1
ATOM 885 C CA . GLU A 1 108 ? 19.221 2.871 -16.341 1.00 88.94 108 GLU A CA 1
ATOM 886 C C . GLU A 1 108 ? 20.374 1.862 -16.383 1.00 88.94 108 GLU A C 1
ATOM 888 O O . GLU A 1 108 ? 21.355 2.086 -17.091 1.00 88.94 108 GLU A O 1
ATOM 893 N N . ASN A 1 109 ? 20.231 0.716 -15.711 1.00 90.00 109 ASN A N 1
ATOM 894 C CA . ASN A 1 109 ? 21.298 -0.288 -15.609 1.00 90.00 109 ASN A CA 1
ATOM 895 C C . ASN A 1 109 ? 21.552 -1.068 -16.910 1.00 90.00 109 ASN A C 1
ATOM 897 O O . ASN A 1 109 ? 22.636 -1.602 -17.091 1.00 90.00 109 ASN A O 1
ATOM 901 N N . THR A 1 110 ? 20.582 -1.126 -17.825 1.00 81.94 110 THR A N 1
ATOM 902 C CA . THR A 1 110 ? 20.767 -1.751 -19.152 1.00 81.94 110 THR A CA 1
ATOM 903 C C . THR A 1 110 ? 21.386 -0.781 -20.168 1.00 81.94 110 THR A C 1
ATOM 905 O O . THR A 1 110 ? 21.793 -1.188 -21.252 1.00 81.94 110 THR A O 1
ATOM 908 N N . SER A 1 111 ? 21.410 0.520 -19.856 1.00 66.75 111 SER A N 1
ATOM 909 C CA . SER A 1 111 ? 21.952 1.562 -20.740 1.00 66.75 111 SER A CA 1
ATOM 910 C C . SER A 1 111 ? 23.437 1.873 -20.518 1.00 66.75 111 SER A C 1
ATOM 912 O O . SER A 1 111 ? 23.999 2.652 -21.291 1.00 66.75 111 SER A O 1
ATOM 914 N N . GLN A 1 112 ? 24.040 1.286 -19.479 1.00 55.94 112 GLN A N 1
ATOM 915 C CA . GLN A 1 112 ? 25.482 1.292 -19.205 1.00 55.94 112 GLN A CA 1
ATOM 916 C C . GLN A 1 112 ? 26.152 0.107 -19.900 1.00 55.94 112 GLN A C 1
ATOM 918 O O . GLN A 1 112 ? 27.281 0.303 -20.401 1.00 55.94 112 GLN A O 1
#

Secondary structure (DSSP, 8-state):
--HHHHHHHHHHHHHHHHHHHHHHHHHHHH----TTHHHHHHHHHHHHTTS-S-SSTTS-----S-HHHHHHHHHHHHHH--TTHHHHHHHHHHHHHHHHHHHHHHHHHT--

Mean predicted aligned error: 4.35 Å

Radius of gyration: 20.09 Å; Cα contacts (8 Å, |Δi|>4): 69; chains: 1; bounding box: 41×24×61 Å